Protein AF-A0A821G211-F1 (afdb_monomer_lite)

pLDDT: mean 72.77, std 15.85, range [37.94, 91.06]

Sequence (134 aa):
RDGLACGTWFKKPQLDKFCRLLLIRSITPAHFVKSVNDYIIDSLVPKYGEDVVLDMEKMWNESDKGSPMICFLSMGSDPTVQRLLALVYPNGIWGLSQNYRIHPDFSLWITTKVHPEFPIGLLQISINYTAKAP

Secondary structure (DSSP, 8-state):
-----TTGGGG-TTS-HHHHHHHHHHH-GGGHHHHHHHHHHHHS-GGGTSPPP--HHHHHHH--TTS-EEEEEPTT--THHHHHHTT--TT------TT----TT---EEEE---TTS-HHHHHHSEEEEEPP-

Radius of gyration: 23.15 Å; chains: 1; bounding box: 57×30×71 Å

InterPro domains:
  IPR026983 Dynein heavy chain [PTHR46961] (13-83)
  IPR027417 P-loop containing nucleoside triphosphate hydrolase [G3DSA:3.40.50.300] (81-130)

Foldseek 3Di:
DDPPPDPCVLVDPVQDLVNSLVVCVVPPPPCNVVSVLVVCCVVDNNVVSDDDDDDPVVVLVVDWQQAAAEEAEDPPDDCPVVVVVQADDPPDDPPDDPPPDDDRSDHGYYYDHDDPPPDVVNVVRYDYDYDDDD

Organism: NCBI:txid392032

Structure (mmCIF, N/CA/C/O backbone):
data_AF-A0A821G211-F1
#
_entry.id   AF-A0A821G211-F1
#
loop_
_atom_site.group_PDB
_atom_site.id
_atom_site.type_symbol
_atom_site.label_atom_id
_atom_site.label_alt_id
_atom_site.label_comp_id
_atom_site.label_asym_id
_atom_site.label_entity_id
_atom_site.label_seq_id
_atom_site.pdbx_PDB_ins_code
_atom_site.Cartn_x
_atom_site.Cartn_y
_atom_site.Cartn_z
_atom_site.occupancy
_atom_site.B_iso_or_equiv
_atom_site.auth_seq_id
_atom_site.auth_comp_id
_atom_site.auth_asym_id
_atom_site.auth_atom_id
_atom_site.pdbx_PDB_model_num
ATOM 1 N N . ARG A 1 1 ? -34.349 -0.920 38.158 1.00 37.94 1 ARG A N 1
ATOM 2 C CA . ARG A 1 1 ? -33.076 -0.177 38.363 1.00 37.94 1 ARG A CA 1
ATOM 3 C C . ARG A 1 1 ? -32.026 -1.122 37.824 1.00 37.94 1 ARG A C 1
ATOM 5 O O . ARG A 1 1 ? -31.484 -1.920 38.574 1.00 37.94 1 ARG A O 1
ATOM 12 N N . ASP A 1 2 ? -31.849 -1.110 36.511 1.00 44.72 2 ASP A N 1
ATOM 13 C CA . ASP A 1 2 ? -31.138 -2.189 35.838 1.00 44.72 2 ASP A CA 1
ATOM 14 C C . ASP A 1 2 ? -29.743 -1.651 35.579 1.00 44.72 2 ASP A C 1
ATOM 16 O O . ASP A 1 2 ? -29.555 -0.708 34.808 1.00 44.72 2 ASP A O 1
ATOM 20 N N . GLY A 1 3 ? -28.796 -2.155 36.368 1.00 45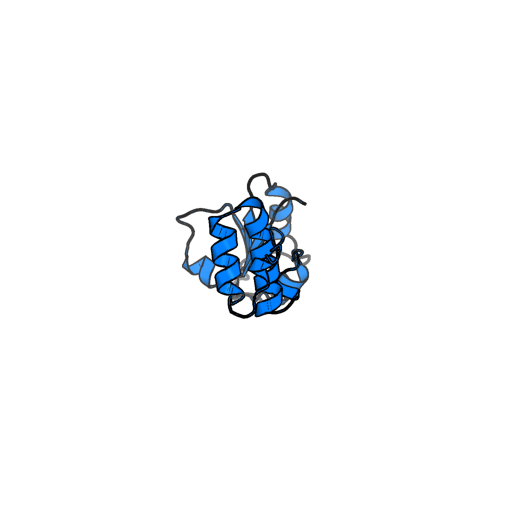.69 3 GLY A N 1
ATOM 21 C CA . GLY A 1 3 ? -27.402 -1.746 36.349 1.00 45.69 3 GLY A CA 1
ATOM 22 C C . GLY A 1 3 ? -26.789 -2.036 34.988 1.00 45.69 3 GLY A C 1
ATOM 23 O O . GLY A 1 3 ? -26.257 -3.115 34.746 1.00 45.69 3 GLY A O 1
ATOM 24 N N . LEU A 1 4 ? -26.861 -1.058 34.091 1.00 51.19 4 LEU A N 1
ATOM 25 C CA . LEU A 1 4 ? -26.116 -1.064 32.848 1.00 51.19 4 LEU A CA 1
ATOM 26 C C . LEU A 1 4 ? -24.650 -0.816 33.185 1.00 51.19 4 LEU A C 1
ATOM 28 O O . LEU A 1 4 ? -24.199 0.325 33.294 1.00 51.19 4 LEU A O 1
ATOM 32 N N . ALA A 1 5 ? -23.916 -1.911 33.373 1.00 52.19 5 ALA A N 1
ATOM 33 C CA . ALA A 1 5 ? -22.469 -1.889 33.472 1.00 52.19 5 ALA A CA 1
ATOM 34 C C . ALA A 1 5 ? -21.894 -1.048 32.321 1.00 52.19 5 ALA A C 1
ATOM 36 O O . ALA A 1 5 ? -22.248 -1.251 31.149 1.00 52.19 5 ALA A O 1
ATOM 37 N N . CYS A 1 6 ? -21.032 -0.091 32.676 1.00 49.41 6 CYS A N 1
ATOM 38 C CA . CYS A 1 6 ? -20.232 0.707 31.754 1.00 49.41 6 CYS A CA 1
ATOM 39 C C . CYS A 1 6 ? -19.619 -0.229 30.694 1.00 49.41 6 CYS A C 1
ATOM 41 O O . CYS A 1 6 ? -18.807 -1.086 31.024 1.00 49.41 6 CYS A O 1
ATOM 43 N N . GLY A 1 7 ? -20.091 -0.147 29.443 1.00 55.19 7 GLY A N 1
ATOM 44 C CA . GLY A 1 7 ? -19.615 -0.980 28.327 1.00 55.19 7 GLY A CA 1
ATOM 45 C C . GLY A 1 7 ? -20.658 -1.865 27.627 1.00 55.19 7 GLY A C 1
ATOM 46 O O . GLY A 1 7 ? -20.482 -2.182 26.453 1.00 55.19 7 GLY A O 1
ATOM 47 N N . THR A 1 8 ? -21.784 -2.216 28.259 1.00 57.03 8 THR A N 1
ATOM 48 C CA . THR A 1 8 ? -22.806 -3.087 27.617 1.00 57.03 8 THR A CA 1
ATOM 49 C C . THR A 1 8 ? -23.698 -2.360 26.603 1.00 57.03 8 THR A C 1
ATOM 51 O O . THR A 1 8 ? -24.202 -2.971 25.661 1.00 57.03 8 THR A O 1
ATOM 54 N N . TRP A 1 9 ? -23.825 -1.036 26.722 1.00 55.78 9 TRP A N 1
ATOM 55 C CA . TRP A 1 9 ? -24.544 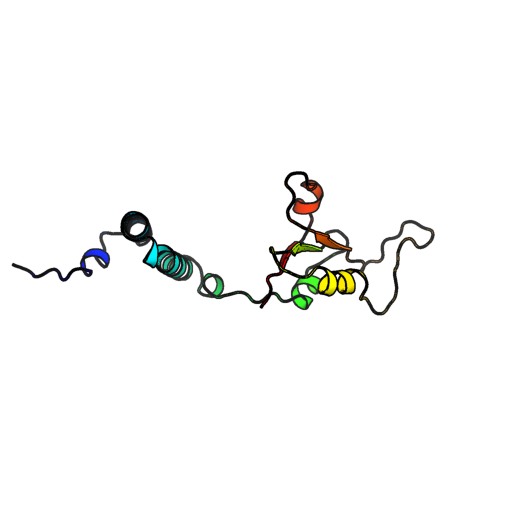-0.172 25.776 1.00 55.78 9 TRP A CA 1
ATOM 56 C C . TRP A 1 9 ? -24.020 -0.290 24.344 1.00 55.78 9 TRP A C 1
ATOM 58 O O . TRP A 1 9 ? -24.796 -0.237 23.392 1.00 55.78 9 TRP A O 1
ATOM 68 N N . PHE A 1 10 ? -22.711 -0.515 24.201 1.00 59.19 10 PHE A N 1
ATOM 69 C CA . PHE A 1 10 ? -22.056 -0.668 22.909 1.00 59.19 10 PHE A CA 1
ATOM 70 C C . PHE A 1 10 ? -22.420 -1.964 22.199 1.00 59.19 10 PHE A C 1
ATOM 72 O O . PHE A 1 10 ? -22.027 -2.104 21.053 1.00 59.19 10 PHE A O 1
ATOM 79 N N . LYS A 1 11 ? -23.132 -2.912 22.826 1.00 60.28 11 LYS A N 1
ATOM 80 C CA . LYS A 1 11 ? -23.576 -4.173 22.204 1.00 60.28 11 LYS A CA 1
ATOM 81 C C . LYS A 1 11 ? -25.054 -4.187 21.800 1.00 60.28 11 LYS A C 1
ATOM 83 O O . LYS A 1 11 ? -25.528 -5.205 21.308 1.00 60.28 11 LYS A O 1
ATOM 88 N N . LYS A 1 12 ? -25.772 -3.063 21.917 1.00 66.31 12 LYS A N 1
ATOM 89 C CA . LYS A 1 12 ? -27.196 -2.991 21.551 1.00 66.31 12 LYS A CA 1
ATOM 90 C C . LYS A 1 12 ? -27.434 -3.137 20.033 1.00 66.31 12 LYS A C 1
ATOM 92 O O . LYS A 1 12 ? -26.782 -2.431 19.263 1.00 66.31 12 LYS A O 1
ATOM 97 N N . PRO A 1 13 ? -28.386 -3.980 19.592 1.00 64.06 13 PRO A N 1
ATOM 98 C CA . PRO A 1 13 ? -28.643 -4.247 18.170 1.00 64.06 13 PRO A CA 1
ATOM 99 C C . PRO A 1 13 ? -29.084 -3.004 17.382 1.00 64.06 13 PRO A C 1
ATOM 101 O O . PRO A 1 13 ? -28.843 -2.929 16.187 1.00 64.06 13 PRO A O 1
ATOM 104 N N . GLN A 1 14 ? -29.653 -1.997 18.050 1.00 69.81 14 GLN A N 1
ATOM 105 C CA . GLN A 1 14 ? -30.021 -0.717 17.431 1.00 69.81 14 GLN A CA 1
ATOM 106 C C . GLN A 1 14 ? -28.841 0.174 17.001 1.00 69.81 14 GLN A C 1
ATOM 108 O O . GLN A 1 14 ? -29.063 1.184 16.340 1.00 69.81 14 GLN A O 1
ATOM 113 N N . LEU A 1 15 ? -27.603 -0.153 17.385 1.00 73.06 15 LEU A N 1
ATOM 114 C CA . LEU A 1 15 ? -26.426 0.608 16.981 1.00 73.06 15 LEU A CA 1
ATOM 115 C C . LEU A 1 15 ? -25.601 -0.228 16.007 1.00 73.06 15 LEU A C 1
ATOM 117 O O . LEU A 1 15 ? -24.937 -1.181 16.423 1.00 73.06 15 LEU A O 1
ATOM 121 N N . ASP A 1 16 ? -25.650 0.141 14.730 1.00 80.00 16 ASP A N 1
ATOM 122 C CA . ASP A 1 16 ? -24.906 -0.538 13.674 1.00 80.00 16 ASP A CA 1
ATOM 123 C C . ASP A 1 16 ? -23.381 -0.449 13.899 1.00 80.00 16 ASP A C 1
ATOM 125 O O . ASP A 1 16 ? -22.883 0.464 14.575 1.00 80.00 16 ASP A O 1
ATOM 129 N N . LYS A 1 17 ? -22.623 -1.415 13.364 1.00 81.75 17 LYS A N 1
ATOM 130 C CA . LYS A 1 17 ? -21.168 -1.546 13.564 1.00 81.75 17 LYS A CA 1
ATOM 131 C C . LYS A 1 17 ? -20.423 -0.269 13.165 1.00 81.75 17 LYS A C 1
ATOM 133 O O . LYS A 1 17 ? -19.528 0.170 13.888 1.00 81.75 17 LYS A O 1
ATOM 138 N N . PHE A 1 18 ? -20.853 0.379 12.082 1.00 85.81 18 PHE A N 1
ATOM 139 C CA . PHE A 1 18 ? -20.292 1.653 11.640 1.00 85.81 18 PHE A CA 1
ATOM 140 C C . PHE A 1 18 ? -20.554 2.789 12.643 1.00 85.81 18 PHE A C 1
ATOM 142 O O . PHE A 1 18 ? -19.642 3.530 13.014 1.00 85.81 18 PHE A O 1
ATOM 149 N N . CYS A 1 19 ? -21.775 2.896 13.174 1.00 86.56 19 CYS A N 1
ATOM 150 C CA . CYS A 1 19 ? -22.109 3.898 14.189 1.00 86.56 19 CYS A CA 1
ATOM 151 C C . CYS A 1 19 ? -21.306 3.697 15.485 1.00 86.56 19 CYS A C 1
ATOM 153 O O . CYS A 1 19 ? -20.877 4.672 16.106 1.00 86.56 19 CYS A O 1
ATOM 155 N N . ARG A 1 20 ? -21.047 2.443 15.881 1.00 84.31 20 ARG A N 1
ATOM 156 C CA . ARG A 1 20 ? -20.165 2.123 17.020 1.00 84.31 20 ARG A CA 1
ATOM 157 C C . ARG A 1 20 ? -18.742 2.610 16.785 1.00 84.31 20 ARG A C 1
ATOM 159 O O . ARG A 1 20 ? -18.162 3.214 17.685 1.00 84.31 20 ARG A O 1
ATOM 166 N N . LEU A 1 21 ? -18.207 2.396 15.585 1.00 88.00 21 LEU A N 1
ATOM 167 C CA . LEU A 1 21 ? -16.875 2.864 15.216 1.00 88.00 21 LEU A CA 1
ATOM 168 C C . LEU A 1 21 ? -16.765 4.393 15.316 1.00 88.00 21 LEU A C 1
ATOM 170 O O . LEU A 1 21 ? -15.802 4.910 15.886 1.00 88.00 21 LEU A O 1
ATOM 174 N N . LEU A 1 22 ? -17.777 5.116 14.823 1.00 87.50 22 LEU A N 1
ATOM 175 C CA . LEU A 1 22 ? -17.836 6.578 14.914 1.00 87.50 22 LEU A CA 1
ATOM 176 C C . LEU A 1 22 ? -17.870 7.073 16.365 1.00 87.50 22 LEU A C 1
ATOM 178 O O . LEU A 1 22 ? -17.183 8.042 16.692 1.00 87.50 22 LEU A O 1
ATOM 182 N N . LEU A 1 23 ? -18.613 6.391 17.242 1.00 86.75 23 LEU A N 1
ATOM 183 C CA . LEU A 1 23 ? -18.639 6.720 18.668 1.00 86.75 23 LEU A CA 1
ATOM 184 C C . LEU A 1 23 ? -17.281 6.475 19.330 1.00 86.75 23 LEU A C 1
ATOM 186 O O . LEU A 1 23 ? -16.783 7.360 20.025 1.00 86.75 23 LEU A O 1
ATOM 190 N N . ILE A 1 24 ? -16.638 5.332 19.077 1.00 85.25 24 ILE A N 1
ATOM 191 C CA . ILE A 1 24 ? -15.310 5.028 19.635 1.00 85.25 24 ILE A CA 1
ATOM 192 C C . ILE A 1 24 ? -14.279 6.066 19.177 1.00 85.25 24 ILE A C 1
ATOM 194 O O . ILE A 1 24 ? -13.517 6.570 20.004 1.00 85.25 24 ILE A O 1
ATOM 198 N N . ARG A 1 25 ? -14.319 6.471 17.899 1.00 84.38 25 ARG A N 1
ATOM 199 C CA . ARG A 1 25 ? -13.471 7.544 17.354 1.00 84.38 25 ARG A CA 1
ATOM 200 C C . ARG A 1 25 ? -13.630 8.867 18.113 1.00 84.38 25 ARG A C 1
ATOM 202 O O . ARG A 1 25 ? -12.657 9.599 18.253 1.00 84.38 25 ARG A O 1
ATOM 209 N N . SER A 1 26 ? -14.840 9.174 18.584 1.00 86.62 26 SER A N 1
ATOM 210 C CA . SER A 1 26 ? -15.143 10.416 19.310 1.00 86.62 26 SER A CA 1
ATOM 211 C C . SER A 1 26 ? -14.807 10.384 20.807 1.00 86.62 26 SER A C 1
ATOM 213 O O . SER A 1 26 ? -14.594 11.441 21.391 1.00 86.62 26 SER A O 1
ATOM 215 N N . ILE A 1 27 ? -14.745 9.198 21.428 1.00 84.06 27 ILE A N 1
ATOM 216 C CA . ILE A 1 27 ? -14.615 9.048 22.891 1.00 84.06 27 ILE A CA 1
ATOM 217 C C . ILE A 1 27 ? -13.204 8.616 23.296 1.00 84.06 27 ILE A C 1
ATOM 219 O O . ILE A 1 27 ? -12.693 9.056 24.326 1.00 84.06 27 ILE A O 1
ATOM 223 N N . THR A 1 28 ? -12.557 7.726 22.537 1.00 81.38 28 THR A N 1
ATOM 224 C CA . THR A 1 28 ? -11.247 7.192 22.933 1.00 81.38 28 THR A CA 1
ATOM 225 C C . THR A 1 28 ? -10.379 6.850 21.722 1.00 81.38 28 THR A C 1
ATOM 227 O O . THR A 1 28 ? -10.501 5.757 21.161 1.00 81.38 28 THR A O 1
ATOM 230 N N . PRO A 1 29 ? -9.422 7.722 21.351 1.00 78.81 29 PRO A N 1
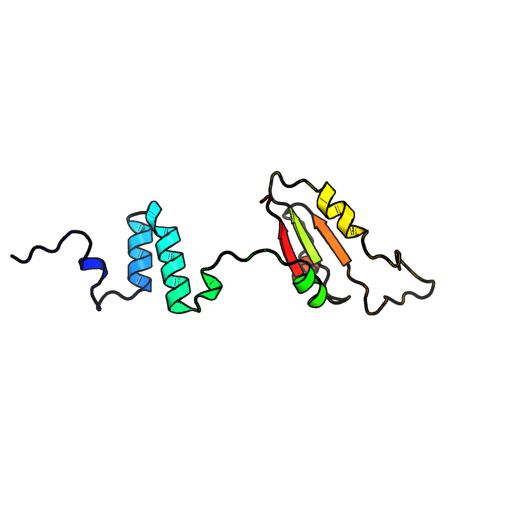ATOM 231 C CA . PRO A 1 29 ? -8.505 7.446 20.246 1.00 78.81 29 PRO A CA 1
ATOM 232 C C . PRO A 1 29 ? -7.620 6.215 20.503 1.00 78.81 29 PRO A C 1
ATOM 234 O O . PRO A 1 29 ? -7.247 5.528 19.558 1.00 78.81 29 PRO A O 1
ATOM 237 N N . ALA A 1 30 ? -7.354 5.868 21.769 1.00 79.44 30 ALA A N 1
ATOM 238 C CA . ALA A 1 30 ? -6.525 4.715 22.134 1.00 79.44 30 ALA A CA 1
ATOM 239 C C . ALA A 1 30 ? -7.105 3.357 21.686 1.00 79.44 30 ALA A C 1
ATOM 241 O O . ALA A 1 30 ? -6.357 2.413 21.452 1.00 79.44 30 ALA A O 1
ATOM 242 N N . HIS A 1 31 ? -8.428 3.250 21.529 1.00 79.69 31 HIS A N 1
ATOM 243 C CA . HIS A 1 31 ? -9.092 2.021 21.073 1.00 79.69 31 HIS A CA 1
ATOM 244 C C . HIS A 1 31 ? -9.566 2.098 19.622 1.00 79.69 31 HIS A C 1
ATOM 246 O O . HIS A 1 31 ? -10.122 1.129 19.100 1.00 79.69 31 HIS A O 1
ATOM 252 N N . PHE A 1 32 ? -9.342 3.236 18.962 1.00 87.00 32 PHE A N 1
ATOM 253 C CA . PHE A 1 32 ? -9.818 3.472 17.609 1.00 87.00 32 PHE A CA 1
ATOM 254 C C . PHE A 1 32 ? -9.174 2.510 16.612 1.00 87.00 32 PHE A C 1
ATOM 256 O O . PHE A 1 32 ? -9.899 1.828 15.902 1.00 87.00 32 PHE A O 1
ATOM 263 N N . VAL A 1 33 ? -7.842 2.380 16.618 1.00 87.06 33 VAL A N 1
ATOM 264 C CA . VAL A 1 33 ? -7.113 1.515 15.669 1.00 87.06 33 VAL A CA 1
ATOM 265 C C . VAL A 1 33 ? -7.603 0.069 15.739 1.00 87.06 33 VAL A C 1
ATOM 267 O O . VAL A 1 33 ? -7.925 -0.522 14.713 1.00 87.06 33 VAL A O 1
ATOM 270 N N . LYS A 1 34 ? -7.745 -0.472 16.955 1.00 86.88 34 LYS A N 1
ATOM 271 C CA . LYS A 1 34 ? -8.286 -1.818 17.165 1.00 86.88 34 LYS A CA 1
ATOM 272 C C . LYS A 1 34 ? -9.720 -1.939 16.646 1.00 86.88 34 LYS A C 1
ATOM 274 O O . LYS A 1 34 ? -10.021 -2.859 15.906 1.00 86.88 34 LYS A O 1
ATOM 279 N N . SER A 1 35 ? -10.581 -0.979 16.981 1.00 86.44 35 SER A N 1
ATOM 280 C CA . SER A 1 35 ? -11.990 -1.004 16.564 1.00 86.44 35 SER A CA 1
ATOM 281 C C . SER A 1 35 ? -12.158 -0.864 15.048 1.00 86.44 35 SER A C 1
ATOM 283 O O . SER A 1 35 ? -13.092 -1.425 14.483 1.00 86.44 35 SER A O 1
ATOM 285 N N . VAL A 1 36 ? -11.263 -0.122 14.384 1.00 90.19 36 VAL A N 1
ATOM 286 C CA . VAL A 1 36 ? -11.190 -0.045 12.918 1.00 90.19 36 VAL A CA 1
ATOM 287 C C . VAL A 1 36 ? -10.774 -1.395 12.339 1.00 90.19 36 VAL A C 1
ATOM 289 O O . VAL A 1 36 ? -11.422 -1.856 11.407 1.00 90.19 36 VAL A O 1
ATOM 292 N N . ASN A 1 37 ? -9.730 -2.030 12.881 1.00 89.31 37 ASN 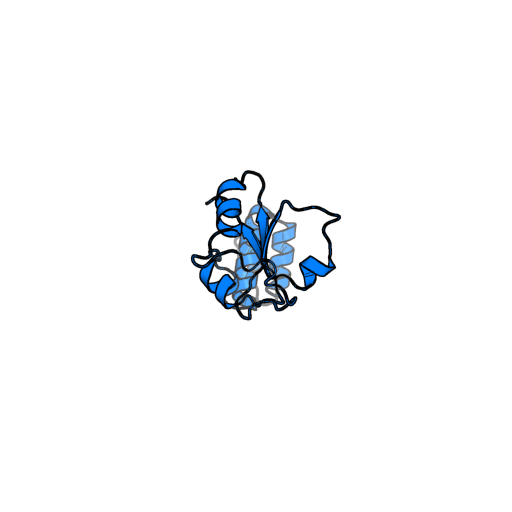A N 1
ATOM 293 C CA . ASN A 1 37 ? -9.269 -3.341 12.417 1.00 89.31 37 ASN A CA 1
ATOM 294 C C . ASN A 1 37 ? -10.375 -4.403 12.579 1.00 89.31 37 ASN A C 1
ATOM 296 O O . ASN A 1 37 ? -10.732 -5.054 11.599 1.00 89.31 37 ASN A O 1
ATOM 300 N N . ASP A 1 38 ? -11.024 -4.456 13.747 1.00 88.62 38 ASP A N 1
ATOM 301 C CA . ASP A 1 38 ? -12.174 -5.332 14.008 1.00 88.62 38 ASP A CA 1
ATOM 302 C C . ASP A 1 38 ? -13.308 -5.081 12.991 1.00 88.62 38 ASP A C 1
ATOM 304 O O . ASP A 1 38 ? -13.886 -6.018 12.443 1.00 88.62 38 ASP A O 1
ATOM 308 N N . TYR A 1 39 ? -13.604 -3.812 12.677 1.00 90.06 39 TYR A N 1
ATOM 309 C CA . TYR A 1 39 ? -14.612 -3.450 11.675 1.00 90.06 39 TYR A CA 1
ATOM 310 C C . TYR A 1 39 ? -14.231 -3.890 10.253 1.00 90.06 39 TYR A C 1
ATOM 312 O O . TYR A 1 39 ? -15.101 -4.334 9.502 1.00 90.06 39 TYR A O 1
ATOM 320 N N . ILE A 1 40 ? -12.955 -3.767 9.874 1.00 91.06 40 ILE A N 1
ATOM 321 C CA . ILE A 1 40 ? -12.436 -4.192 8.566 1.00 91.06 40 ILE A CA 1
ATOM 322 C C . ILE A 1 40 ? -12.533 -5.711 8.425 1.00 91.06 40 ILE A C 1
ATOM 324 O O . ILE A 1 40 ? -13.042 -6.182 7.408 1.00 91.06 40 ILE A O 1
ATOM 328 N N . ILE A 1 41 ? -12.102 -6.464 9.440 1.00 89.69 41 ILE A N 1
ATOM 329 C CA . ILE A 1 41 ? -12.197 -7.931 9.467 1.00 89.69 41 ILE A CA 1
ATOM 330 C C . ILE A 1 41 ? -13.654 -8.375 9.309 1.00 89.69 41 ILE A C 1
ATOM 332 O O . ILE A 1 41 ? -13.945 -9.249 8.495 1.00 89.69 41 ILE A O 1
ATOM 336 N N . ASP A 1 42 ? -14.560 -7.739 10.053 1.00 88.06 42 ASP A N 1
ATOM 337 C CA . ASP A 1 42 ? -15.985 -8.070 10.064 1.00 88.06 42 ASP A CA 1
ATOM 338 C C . ASP A 1 42 ? -16.725 -7.690 8.774 1.00 88.06 42 ASP A C 1
ATOM 340 O O . ASP A 1 42 ? -17.706 -8.347 8.420 1.00 88.06 42 ASP A O 1
ATOM 344 N N . SER A 1 43 ? -16.336 -6.587 8.127 1.00 89.81 43 SER A N 1
ATOM 345 C CA . SER A 1 43 ? -17.032 -6.050 6.944 1.00 89.81 43 SER A CA 1
ATOM 346 C C . SER A 1 43 ? -16.459 -6.577 5.631 1.00 89.81 43 SER A C 1
ATOM 348 O O . SER A 1 43 ? -17.165 -6.614 4.624 1.00 89.81 43 SER A O 1
ATOM 350 N N . LEU A 1 44 ? -15.175 -6.939 5.626 1.00 88.75 44 LEU A N 1
ATOM 351 C CA . LEU A 1 44 ? -14.485 -7.528 4.486 1.00 88.75 44 LEU A CA 1
ATOM 352 C C . LEU A 1 44 ? -14.174 -9.000 4.784 1.00 88.75 44 LEU A C 1
ATOM 354 O O . LEU A 1 44 ? -15.071 -9.825 4.917 1.00 88.75 44 LEU A O 1
ATOM 358 N N . VAL A 1 45 ? -12.889 -9.340 4.822 1.00 85.31 45 VAL A N 1
ATOM 359 C CA . VAL A 1 45 ? -12.368 -10.691 5.014 1.00 85.31 45 VAL A CA 1
ATOM 360 C C . VAL A 1 45 ? -11.205 -10.584 6.001 1.00 85.31 45 VAL A C 1
ATOM 362 O O . VAL A 1 45 ? -10.440 -9.620 5.894 1.00 85.31 45 VAL A O 1
ATOM 365 N N . PRO A 1 46 ? -11.004 -11.572 6.895 1.00 86.31 46 PRO A N 1
ATOM 366 C CA . PRO A 1 46 ? -9.924 -11.555 7.886 1.00 86.31 46 PRO A CA 1
ATOM 367 C C . PRO A 1 46 ? -8.533 -11.229 7.327 1.00 86.31 46 PRO A C 1
ATOM 369 O O . PRO A 1 46 ? -7.773 -10.521 7.976 1.00 86.31 46 PRO A O 1
ATOM 372 N N . LYS A 1 47 ? -8.252 -11.614 6.073 1.00 86.31 47 LYS A N 1
ATOM 373 C CA . LYS A 1 47 ? -7.002 -11.304 5.353 1.00 86.31 47 LYS A CA 1
ATOM 374 C C . LYS A 1 47 ? -6.629 -9.813 5.301 1.00 86.31 47 LYS A C 1
ATOM 376 O O . LYS A 1 47 ? -5.483 -9.492 5.029 1.00 86.31 47 LYS A O 1
ATOM 381 N N . TYR A 1 48 ? -7.592 -8.902 5.477 1.00 83.62 48 TYR A N 1
ATOM 382 C CA . TYR A 1 48 ? -7.353 -7.452 5.470 1.00 83.62 48 TYR A CA 1
ATOM 383 C C . TYR A 1 48 ? -7.031 -6.879 6.858 1.00 83.62 48 TYR A C 1
ATOM 385 O O . TYR A 1 48 ? -6.692 -5.701 6.955 1.00 83.62 48 TYR A O 1
ATOM 393 N N . GLY A 1 49 ? -7.171 -7.675 7.922 1.00 81.44 49 GLY A N 1
ATOM 394 C CA . GLY A 1 49 ? -6.799 -7.292 9.286 1.00 81.44 49 GLY A CA 1
ATOM 395 C C . GLY A 1 49 ? -5.420 -7.790 9.721 1.00 81.44 49 GLY A C 1
ATOM 396 O O . GLY A 1 49 ? -4.941 -7.368 10.771 1.00 81.44 49 GLY A O 1
ATOM 397 N N . GLU A 1 50 ? -4.801 -8.666 8.927 1.00 81.38 50 GLU A N 1
ATOM 398 C CA . GLU A 1 50 ? -3.482 -9.249 9.176 1.00 81.38 50 GLU A CA 1
ATOM 399 C C . GLU A 1 50 ? -2.358 -8.354 8.636 1.00 81.38 50 GLU A C 1
ATOM 401 O O . GLU A 1 50 ? -2.501 -7.695 7.603 1.00 81.38 50 GLU A O 1
ATOM 406 N N . ASP A 1 51 ? -1.216 -8.354 9.327 1.00 72.62 51 ASP A N 1
ATOM 407 C CA . ASP A 1 51 ? -0.009 -7.689 8.845 1.00 72.62 51 ASP A CA 1
ATOM 408 C C . ASP A 1 51 ? 0.541 -8.437 7.620 1.00 72.62 51 ASP A C 1
ATOM 410 O O . ASP A 1 51 ? 0.877 -9.621 7.685 1.00 72.62 51 ASP A O 1
ATOM 414 N N . VAL A 1 52 ? 0.645 -7.742 6.485 1.00 78.31 52 VAL A N 1
ATOM 415 C CA . VAL A 1 52 ? 1.158 -8.318 5.236 1.00 78.31 52 VAL A CA 1
ATOM 416 C C . VAL A 1 52 ? 2.675 -8.160 5.183 1.00 78.31 52 VAL A C 1
ATOM 418 O O . VAL A 1 52 ? 3.192 -7.043 5.121 1.00 78.31 52 VAL A O 1
ATOM 421 N N . VAL A 1 53 ? 3.390 -9.287 5.169 1.00 79.12 53 VAL A N 1
ATOM 422 C CA . VAL A 1 53 ? 4.834 -9.315 4.903 1.00 79.12 53 VAL A CA 1
ATOM 423 C C . VAL A 1 53 ? 5.082 -9.033 3.421 1.00 79.12 53 VAL A C 1
ATOM 425 O O . VAL A 1 53 ? 4.389 -9.558 2.550 1.00 79.12 53 VAL A O 1
ATOM 428 N N . LEU A 1 54 ? 6.076 -8.192 3.136 1.00 79.06 54 LEU A N 1
ATOM 429 C CA . LEU A 1 54 ? 6.488 -7.866 1.775 1.00 79.06 54 LEU A CA 1
ATOM 430 C C . LEU A 1 54 ? 7.193 -9.070 1.127 1.00 79.06 54 LEU A C 1
ATOM 432 O O . LEU A 1 54 ? 8.284 -9.446 1.552 1.00 79.06 54 LEU A O 1
ATOM 436 N N . ASP A 1 55 ? 6.586 -9.633 0.082 1.00 83.06 55 ASP A N 1
ATOM 437 C CA . ASP A 1 55 ? 7.150 -10.723 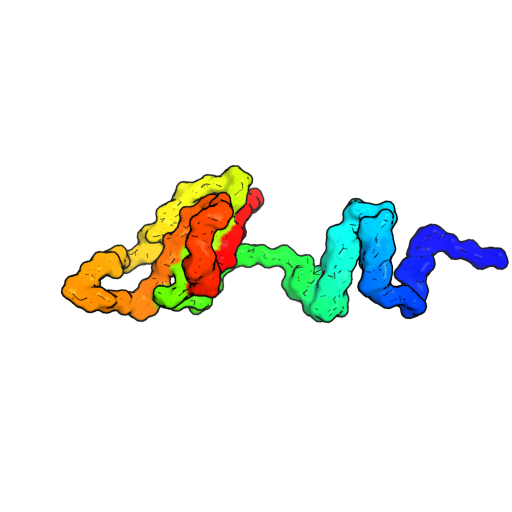-0.719 1.00 83.06 55 ASP A CA 1
ATOM 438 C C . ASP A 1 55 ? 7.627 -10.200 -2.081 1.00 83.06 55 ASP A C 1
ATOM 440 O O . ASP A 1 55 ? 6.837 -9.926 -2.987 1.00 83.06 55 ASP A O 1
ATOM 444 N N . MET A 1 56 ? 8.946 -10.061 -2.214 1.00 76.81 56 MET A N 1
ATOM 445 C CA . MET A 1 56 ? 9.591 -9.529 -3.414 1.00 76.81 56 MET A CA 1
ATOM 446 C C . MET A 1 56 ? 9.479 -10.468 -4.619 1.00 76.81 56 MET A C 1
ATOM 448 O O . MET A 1 56 ? 9.412 -9.991 -5.750 1.00 76.81 56 MET A O 1
ATOM 452 N N . GLU A 1 57 ? 9.458 -11.782 -4.395 1.00 79.81 57 GLU A N 1
ATOM 453 C CA . GLU A 1 57 ? 9.406 -12.781 -5.467 1.00 79.81 57 GLU A CA 1
ATOM 454 C C . GLU A 1 57 ? 8.011 -12.828 -6.084 1.00 79.81 57 GLU A C 1
ATOM 456 O O . GLU A 1 57 ? 7.851 -12.840 -7.308 1.00 79.81 57 GLU A O 1
ATOM 461 N N . LYS A 1 58 ? 6.978 -12.756 -5.243 1.00 83.00 58 LYS A N 1
ATOM 462 C CA . LYS A 1 58 ? 5.607 -12.623 -5.727 1.00 83.00 58 LYS A CA 1
ATOM 463 C C . LYS A 1 58 ? 5.421 -11.350 -6.552 1.00 83.00 58 LYS A C 1
ATOM 465 O O . LYS A 1 58 ? 4.861 -11.410 -7.642 1.00 83.00 58 LYS A O 1
ATOM 470 N N . MET A 1 59 ? 5.926 -10.220 -6.060 1.00 81.69 59 MET A N 1
ATOM 471 C CA . MET A 1 59 ? 5.848 -8.954 -6.790 1.00 81.69 59 MET A CA 1
ATOM 472 C C . MET A 1 59 ? 6.625 -8.986 -8.109 1.00 81.69 59 MET A C 1
ATOM 474 O O . MET A 1 59 ? 6.168 -8.414 -9.095 1.00 81.69 59 MET A O 1
ATOM 478 N N . TRP A 1 60 ? 7.769 -9.676 -8.145 1.00 77.12 60 TRP A N 1
ATOM 479 C CA . TRP A 1 60 ? 8.524 -9.895 -9.376 1.00 77.12 60 TRP A CA 1
ATOM 480 C C . TRP A 1 60 ? 7.674 -10.620 -10.423 1.00 77.12 60 TRP A C 1
ATOM 482 O O . TRP A 1 60 ? 7.587 -10.166 -11.562 1.00 77.12 60 TRP A O 1
ATOM 492 N N . ASN A 1 61 ? 7.010 -11.707 -10.026 1.00 82.19 61 ASN A N 1
ATOM 493 C CA . ASN A 1 61 ? 6.165 -12.501 -10.920 1.00 82.19 61 ASN A CA 1
ATOM 494 C C . ASN A 1 61 ? 4.920 -11.742 -11.410 1.00 82.19 61 ASN A C 1
ATOM 496 O O . ASN A 1 61 ? 4.374 -12.073 -12.460 1.00 82.19 61 ASN A O 1
ATOM 500 N N . GLU A 1 62 ? 4.467 -10.737 -10.658 1.00 82.88 62 GLU A N 1
ATOM 501 C CA . GLU A 1 62 ? 3.391 -9.826 -11.067 1.00 82.88 62 GLU A CA 1
ATOM 502 C C . GLU A 1 62 ? 3.886 -8.690 -11.984 1.00 82.88 62 GLU A C 1
ATOM 504 O O . GLU A 1 62 ? 3.070 -8.038 -12.638 1.00 82.88 62 GLU A O 1
ATOM 509 N N . SER A 1 63 ? 5.199 -8.439 -12.046 1.00 79.44 63 SER A N 1
ATOM 510 C CA . SER A 1 63 ? 5.780 -7.376 -12.870 1.00 79.44 63 SER A CA 1
ATOM 511 C C . SER A 1 63 ? 5.898 -7.781 -14.343 1.00 79.44 63 SER A C 1
ATOM 513 O O . SER A 1 63 ? 6.228 -8.916 -14.674 1.00 79.44 63 SER A O 1
ATOM 515 N N . ASP A 1 64 ? 5.662 -6.818 -15.234 1.00 79.62 64 ASP A N 1
ATOM 516 C CA . ASP A 1 64 ? 5.905 -6.928 -16.676 1.00 79.62 64 ASP A CA 1
ATOM 517 C C . ASP A 1 64 ? 6.751 -5.725 -17.126 1.00 79.62 64 ASP A C 1
ATOM 519 O O . ASP A 1 64 ? 6.848 -4.710 -16.428 1.00 79.62 64 ASP A O 1
ATOM 523 N N . LYS A 1 65 ? 7.314 -5.778 -18.332 1.00 75.75 65 LYS A N 1
ATOM 524 C CA . LYS A 1 65 ? 8.126 -4.702 -18.930 1.00 75.75 65 LYS A CA 1
ATOM 525 C C . LYS A 1 65 ? 7.432 -3.340 -19.019 1.00 75.75 65 LYS A C 1
ATOM 527 O O . LYS A 1 65 ? 8.106 -2.321 -19.165 1.00 75.75 65 LYS A O 1
ATOM 532 N N . GLY A 1 66 ? 6.097 -3.316 -18.977 1.00 80.44 66 GLY A N 1
ATOM 533 C CA . GLY A 1 66 ? 5.283 -2.096 -18.966 1.00 80.44 66 GLY A CA 1
ATOM 534 C C . GLY A 1 66 ? 5.015 -1.523 -17.571 1.00 80.44 66 GLY A C 1
ATOM 535 O O . GLY A 1 66 ? 4.586 -0.373 -17.467 1.00 80.44 66 GLY A O 1
ATOM 536 N N . SER A 1 67 ? 5.285 -2.294 -16.516 1.00 86.06 67 SER A N 1
ATOM 537 C CA . SER A 1 67 ? 4.945 -1.960 -15.134 1.00 86.06 67 SER A CA 1
ATOM 538 C C . SER A 1 67 ? 6.191 -1.990 -14.250 1.00 86.06 67 SER A C 1
ATOM 540 O O . SER A 1 67 ? 6.496 -3.015 -13.639 1.00 86.06 67 SER A O 1
ATOM 542 N N . PRO A 1 68 ? 6.937 -0.871 -14.167 1.00 84.62 68 PRO A N 1
ATOM 543 C CA . PRO A 1 68 ? 8.126 -0.798 -13.331 1.00 84.62 68 PRO A CA 1
ATOM 544 C C . PRO A 1 68 ? 7.770 -0.951 -11.852 1.00 84.62 68 PRO A C 1
ATOM 546 O O . PRO A 1 68 ? 6.703 -0.532 -11.403 1.00 84.62 68 PRO A O 1
ATOM 549 N N . MET A 1 69 ? 8.699 -1.488 -11.072 1.00 85.44 69 MET A N 1
ATOM 550 C CA . MET A 1 69 ? 8.568 -1.585 -9.625 1.00 85.44 69 MET A CA 1
ATOM 551 C C . MET A 1 69 ? 9.223 -0.383 -8.951 1.00 85.44 69 MET A C 1
ATOM 553 O O . MET A 1 69 ? 10.389 -0.073 -9.208 1.00 85.44 69 MET A O 1
ATOM 557 N N . ILE A 1 70 ? 8.476 0.298 -8.079 1.00 85.56 70 ILE A N 1
ATOM 558 C CA . ILE A 1 70 ? 8.954 1.473 -7.344 1.00 85.56 70 ILE A CA 1
ATOM 559 C C . ILE A 1 70 ? 8.915 1.202 -5.845 1.00 85.56 70 ILE A C 1
ATOM 561 O O . ILE A 1 70 ? 7.852 1.005 -5.255 1.00 85.56 70 ILE A O 1
ATOM 565 N N . CYS A 1 71 ? 10.088 1.262 -5.225 1.00 85.06 71 CYS A N 1
ATOM 566 C CA . CYS A 1 71 ? 10.245 1.209 -3.784 1.00 85.06 71 CYS A CA 1
ATOM 567 C C . CYS A 1 71 ? 10.310 2.611 -3.187 1.00 85.06 71 CYS A C 1
ATOM 569 O O . CYS A 1 71 ? 11.241 3.374 -3.476 1.00 85.06 71 CYS A O 1
ATOM 571 N N . PHE A 1 72 ? 9.382 2.904 -2.280 1.00 84.88 72 PHE A N 1
ATOM 572 C CA . PHE A 1 72 ? 9.469 4.052 -1.391 1.00 84.88 72 PHE A CA 1
ATOM 573 C C . PHE A 1 72 ? 10.189 3.677 -0.102 1.00 84.88 72 PHE A C 1
ATOM 575 O O . PHE A 1 72 ? 9.747 2.821 0.668 1.00 84.88 72 PHE A O 1
ATOM 582 N N . LEU A 1 73 ? 11.314 4.345 0.132 1.00 80.25 73 LEU A N 1
ATOM 583 C CA . LEU A 1 73 ? 12.088 4.181 1.355 1.00 80.25 73 LEU A CA 1
ATOM 584 C C . LEU A 1 73 ? 11.389 4.879 2.521 1.00 80.25 73 LEU A C 1
ATOM 586 O O . LEU A 1 73 ? 11.102 6.080 2.455 1.00 80.25 73 LEU A O 1
ATOM 590 N N . SER A 1 74 ? 11.163 4.140 3.607 1.00 76.88 74 SER A N 1
ATOM 591 C CA . SER A 1 74 ? 10.765 4.753 4.873 1.00 76.88 74 SER A CA 1
ATOM 592 C C . SER A 1 74 ? 11.934 5.537 5.493 1.00 76.88 74 SER A C 1
ATOM 594 O O . SER A 1 74 ? 13.105 5.275 5.205 1.00 76.88 74 SER A O 1
ATOM 596 N N . MET A 1 75 ? 11.634 6.538 6.327 1.00 69.81 75 MET A N 1
ATOM 597 C CA . MET A 1 75 ? 12.663 7.334 7.009 1.00 69.81 75 MET A CA 1
ATOM 598 C C . MET A 1 75 ? 13.523 6.423 7.898 1.00 69.81 75 MET A C 1
ATOM 600 O O . MET A 1 75 ? 13.000 5.772 8.794 1.00 69.81 75 MET A O 1
ATOM 604 N N . GLY A 1 76 ? 14.835 6.382 7.649 1.00 64.75 76 GLY A N 1
ATOM 605 C CA . GLY A 1 76 ? 15.779 5.520 8.374 1.00 64.75 76 GLY A CA 1
ATOM 606 C C . GLY A 1 76 ? 16.078 4.172 7.708 1.00 64.75 76 GLY A C 1
ATOM 607 O O . GLY A 1 76 ? 16.952 3.457 8.187 1.00 64.75 76 GLY A O 1
ATOM 608 N N . SER A 1 77 ? 15.427 3.831 6.590 1.00 65.69 77 SER A N 1
ATOM 609 C CA . SER A 1 77 ? 15.818 2.675 5.773 1.00 65.69 77 SER A CA 1
ATOM 610 C C . SER A 1 77 ? 17.074 2.986 4.947 1.00 65.69 77 SER A C 1
ATOM 612 O O . SER A 1 77 ? 17.131 4.004 4.253 1.00 65.69 77 SER A O 1
ATOM 614 N N . ASP A 1 78 ? 18.077 2.108 5.012 1.00 63.44 78 ASP A N 1
ATOM 615 C CA . ASP A 1 78 ? 19.310 2.228 4.229 1.00 63.44 78 ASP A CA 1
ATOM 616 C C . ASP A 1 78 ? 19.035 1.921 2.737 1.00 63.44 78 ASP A C 1
ATOM 618 O O . ASP A 1 78 ? 18.619 0.805 2.409 1.00 63.44 78 ASP A O 1
ATOM 622 N N . PRO A 1 79 ? 19.270 2.870 1.806 1.00 54.84 79 PRO A N 1
ATOM 623 C CA . PRO A 1 79 ? 19.107 2.642 0.369 1.00 54.84 79 PRO A CA 1
ATOM 624 C C . PRO A 1 79 ? 20.083 1.598 -0.195 1.00 54.84 79 PRO A C 1
ATOM 626 O O . PRO A 1 79 ? 19.868 1.106 -1.303 1.00 54.84 79 PRO A O 1
ATOM 629 N N . THR A 1 80 ? 21.160 1.263 0.521 1.00 57.41 80 THR A N 1
ATOM 630 C CA . THR A 1 80 ? 22.254 0.419 0.018 1.00 57.41 80 THR A CA 1
ATOM 631 C C . THR A 1 80 ? 21.803 -1.016 -0.257 1.00 57.41 80 THR A C 1
ATOM 633 O O . THR A 1 80 ? 22.168 -1.580 -1.289 1.00 57.41 80 THR A O 1
ATOM 636 N N . VAL A 1 81 ? 20.932 -1.579 0.589 1.00 56.00 81 VAL A N 1
ATOM 637 C CA . VAL A 1 81 ? 20.399 -2.947 0.420 1.00 56.00 81 VAL A CA 1
ATOM 638 C C . VAL A 1 81 ? 19.538 -3.066 -0.845 1.00 56.00 81 VAL A C 1
ATOM 640 O O . VAL A 1 81 ? 19.551 -4.096 -1.513 1.00 56.00 81 VAL A O 1
ATOM 643 N N . GLN A 1 82 ? 18.841 -1.997 -1.240 1.00 53.44 82 GLN A N 1
ATOM 644 C CA . GLN A 1 82 ? 17.975 -1.997 -2.426 1.00 53.44 82 GLN A CA 1
ATOM 645 C C . GLN A 1 82 ? 18.677 -1.505 -3.693 1.00 53.44 82 GLN A C 1
ATOM 647 O O . GLN A 1 82 ? 18.315 -1.904 -4.798 1.00 53.44 82 GLN A O 1
ATOM 652 N N . ARG A 1 83 ? 19.733 -0.698 -3.549 1.00 45.22 83 ARG A N 1
ATOM 653 C CA . ARG A 1 83 ? 20.617 -0.305 -4.654 1.00 45.22 83 ARG A CA 1
ATOM 654 C C . ARG A 1 83 ? 21.345 -1.507 -5.264 1.00 45.22 83 ARG A C 1
ATOM 656 O O . ARG A 1 83 ? 21.654 -1.477 -6.450 1.00 45.22 83 ARG A O 1
ATOM 663 N N . LEU A 1 84 ? 21.571 -2.566 -4.482 1.00 45.38 84 LEU A N 1
ATOM 664 C CA . LEU A 1 84 ? 22.069 -3.849 -4.984 1.00 45.38 84 LEU A CA 1
ATOM 665 C C . LEU A 1 84 ? 21.006 -4.596 -5.811 1.00 45.38 84 LEU A C 1
ATOM 667 O O . LEU A 1 84 ? 21.350 -5.180 -6.830 1.00 45.38 84 LEU A O 1
ATOM 671 N N . LEU A 1 85 ? 19.716 -4.508 -5.466 1.00 47.25 85 LEU A N 1
ATOM 672 C CA . LEU A 1 85 ? 18.632 -5.154 -6.227 1.00 47.25 85 LEU A CA 1
ATOM 673 C C . LEU A 1 85 ? 18.356 -4.492 -7.583 1.00 47.25 85 LEU A C 1
ATOM 675 O O . LEU A 1 85 ? 17.928 -5.174 -8.508 1.00 47.25 85 LEU A O 1
ATOM 679 N N . ALA A 1 86 ? 18.684 -3.207 -7.751 1.00 47.41 86 ALA A N 1
ATOM 680 C CA . ALA A 1 86 ? 18.636 -2.551 -9.061 1.00 47.41 86 ALA A CA 1
ATOM 681 C C . ALA A 1 86 ? 19.616 -3.165 -10.091 1.00 47.41 86 ALA A C 1
ATOM 683 O O . ALA A 1 86 ? 19.517 -2.860 -11.278 1.00 47.41 86 ALA A O 1
ATOM 684 N N . LEU A 1 87 ? 20.559 -4.017 -9.656 1.00 44.72 87 LEU A N 1
ATOM 685 C CA . LEU A 1 87 ? 21.569 -4.661 -10.505 1.00 44.72 87 LEU A CA 1
ATOM 686 C C . LEU A 1 87 ? 21.628 -6.193 -10.389 1.00 44.72 87 LEU A C 1
ATOM 688 O O . LEU A 1 87 ? 22.500 -6.801 -11.008 1.00 44.72 87 LEU A O 1
ATOM 692 N N . VAL A 1 88 ? 20.735 -6.845 -9.642 1.00 42.38 88 VAL A N 1
ATOM 693 C CA . VAL A 1 88 ? 20.781 -8.309 -9.488 1.00 42.38 88 VAL A CA 1
ATOM 694 C C . VAL A 1 88 ? 19.705 -8.955 -10.354 1.00 42.38 88 VAL A C 1
ATOM 696 O O . VAL A 1 88 ? 18.634 -9.308 -9.882 1.00 42.38 88 VAL A O 1
ATOM 699 N N . TYR A 1 89 ? 20.043 -9.145 -11.633 1.00 45.03 89 TYR A N 1
ATOM 700 C CA . TYR A 1 89 ? 19.671 -10.356 -12.367 1.00 45.03 89 TYR A CA 1
ATOM 701 C C . TYR A 1 89 ? 20.953 -11.048 -12.843 1.00 45.03 89 TYR A C 1
ATOM 703 O O . TYR A 1 89 ? 21.836 -10.375 -13.380 1.00 45.03 89 TYR A O 1
ATOM 711 N N . PRO A 1 90 ? 21.074 -12.379 -12.683 1.00 42.88 90 PRO A N 1
ATOM 712 C CA . PRO A 1 90 ? 22.305 -13.132 -12.949 1.00 42.88 90 PRO A CA 1
ATOM 713 C C . PRO A 1 90 ? 22.787 -13.097 -14.412 1.00 42.88 90 PRO A C 1
ATOM 715 O O . PRO A 1 90 ? 23.883 -13.570 -14.693 1.00 42.88 90 PRO A O 1
ATOM 718 N N . ASN A 1 91 ? 22.016 -12.507 -15.336 1.00 42.72 91 ASN A N 1
ATOM 719 C CA . ASN A 1 91 ? 22.252 -12.578 -16.782 1.00 42.72 91 ASN A CA 1
ATOM 720 C C . ASN A 1 91 ? 22.401 -11.213 -17.479 1.00 42.72 91 ASN A C 1
ATOM 722 O O . ASN A 1 91 ? 22.091 -11.086 -18.664 1.00 42.72 91 ASN A O 1
ATOM 726 N N . GLY A 1 92 ? 22.925 -10.211 -16.773 1.00 42.16 92 GLY A N 1
ATOM 727 C CA . GLY A 1 92 ? 23.495 -9.024 -17.407 1.00 42.16 92 GLY A CA 1
ATOM 728 C C . GLY A 1 92 ? 22.493 -7.946 -17.823 1.00 42.16 92 GLY A C 1
ATOM 729 O O . GLY A 1 92 ? 21.314 -8.170 -18.083 1.00 42.16 92 GLY A O 1
ATOM 730 N N . ILE A 1 93 ? 23.006 -6.722 -17.857 1.00 44.09 93 ILE A N 1
ATOM 731 C CA . ILE A 1 93 ? 22.303 -5.504 -18.240 1.00 44.09 93 ILE A CA 1
ATOM 732 C C . ILE A 1 93 ? 21.978 -5.590 -19.738 1.00 44.09 93 ILE A C 1
ATOM 734 O O . ILE A 1 93 ? 22.830 -5.301 -20.574 1.00 44.09 93 ILE A O 1
ATOM 738 N N . TRP A 1 94 ? 20.740 -5.931 -20.102 1.00 45.19 94 TRP A N 1
ATOM 739 C CA . TRP A 1 94 ? 20.229 -5.753 -21.472 1.00 45.19 94 TRP A CA 1
ATOM 740 C C . TRP A 1 94 ? 19.783 -4.301 -21.678 1.00 45.19 94 TRP A C 1
ATOM 742 O O . TRP A 1 94 ? 18.665 -4.003 -22.090 1.00 45.19 94 TRP A O 1
ATOM 752 N N . GLY A 1 95 ? 20.674 -3.371 -21.346 1.00 45.00 95 GLY A N 1
ATOM 753 C CA . GLY A 1 95 ? 20.540 -1.970 -21.699 1.00 45.00 95 GLY A CA 1
ATOM 754 C C . GLY A 1 95 ? 20.962 -1.801 -23.151 1.00 45.00 95 GLY A C 1
ATOM 755 O O . GLY A 1 95 ? 22.149 -1.712 -23.433 1.00 45.00 95 GLY A O 1
ATOM 756 N N . LEU A 1 96 ? 19.979 -1.757 -24.053 1.00 44.12 96 LEU A N 1
ATOM 757 C CA . LEU A 1 96 ? 20.122 -1.327 -25.449 1.00 44.12 96 LEU A CA 1
ATOM 758 C C . LEU A 1 96 ? 21.034 -2.224 -26.312 1.00 44.12 96 LEU A C 1
ATOM 760 O O . LEU A 1 96 ? 22.069 -1.796 -26.819 1.00 44.12 96 LEU A O 1
ATOM 764 N N . SER A 1 97 ? 20.595 -3.460 -26.583 1.00 38.72 97 SER A N 1
ATOM 765 C CA . SER A 1 97 ? 21.032 -4.141 -27.813 1.00 38.72 97 SER A CA 1
ATOM 766 C C . SER A 1 97 ? 20.636 -3.272 -29.014 1.00 38.72 97 SER A C 1
ATOM 768 O O . SER A 1 97 ? 19.581 -2.637 -28.977 1.00 38.72 97 SER A O 1
ATOM 770 N N . GLN A 1 98 ? 21.484 -3.233 -30.046 1.00 44.72 98 GLN A N 1
ATOM 771 C CA . GLN A 1 98 ? 21.580 -2.265 -31.158 1.00 44.72 98 GLN A CA 1
ATOM 772 C C . GLN A 1 98 ? 20.308 -2.023 -32.023 1.00 44.72 98 GLN A C 1
ATOM 774 O O . GLN A 1 98 ? 20.410 -1.484 -33.117 1.00 44.72 98 GLN A O 1
ATOM 779 N N . ASN A 1 99 ? 19.105 -2.387 -31.565 1.00 44.69 99 ASN A N 1
ATOM 780 C CA . ASN A 1 99 ? 17.832 -2.301 -32.285 1.00 44.69 99 ASN A CA 1
ATOM 781 C C . ASN A 1 99 ? 16.605 -1.950 -31.405 1.00 44.69 99 ASN A C 1
ATOM 783 O O . ASN A 1 99 ? 15.521 -2.445 -31.695 1.00 44.69 99 ASN A O 1
ATOM 787 N N . TYR A 1 100 ? 16.717 -1.155 -30.328 1.00 53.91 100 TYR A N 1
ATOM 788 C CA . TYR A 1 100 ? 15.564 -0.691 -29.505 1.00 53.91 100 TYR A CA 1
ATOM 789 C C . TYR A 1 100 ? 14.598 -1.793 -28.989 1.00 53.91 100 TYR A C 1
ATOM 791 O O . TYR A 1 100 ? 13.505 -1.497 -28.506 1.00 53.91 100 TYR A O 1
ATOM 799 N N . ARG A 1 101 ? 14.968 -3.079 -29.067 1.00 56.41 101 ARG A N 1
ATOM 800 C CA . ARG A 1 101 ? 14.115 -4.200 -28.658 1.00 56.41 101 ARG A CA 1
ATOM 801 C C . ARG A 1 101 ? 14.313 -4.468 -27.172 1.00 56.41 101 ARG A C 1
ATOM 803 O O . ARG A 1 101 ? 15.366 -4.945 -26.763 1.00 56.41 101 ARG A O 1
ATOM 810 N N . ILE A 1 102 ? 13.285 -4.157 -26.390 1.00 65.88 102 ILE A N 1
ATOM 811 C CA . ILE A 1 102 ? 13.198 -4.494 -24.967 1.00 65.88 102 ILE A CA 1
ATOM 812 C C . ILE A 1 102 ? 12.968 -6.007 -24.854 1.00 65.88 102 ILE A C 1
ATOM 814 O O . ILE A 1 102 ? 12.117 -6.557 -25.560 1.00 65.88 102 ILE A O 1
ATOM 818 N N . HIS A 1 103 ? 13.744 -6.678 -24.001 1.00 67.38 103 HIS A N 1
ATOM 819 C CA . HIS A 1 103 ? 13.583 -8.109 -23.741 1.00 67.38 103 HIS A CA 1
ATOM 820 C C . HIS A 1 103 ? 12.200 -8.377 -23.115 1.00 67.38 103 HIS A C 1
ATOM 822 O O . HIS A 1 103 ? 11.743 -7.552 -22.323 1.00 67.38 103 HIS A O 1
ATOM 828 N N . PRO A 1 104 ? 11.514 -9.487 -23.448 1.00 69.00 104 PRO A N 1
ATOM 829 C CA . PRO A 1 104 ? 10.233 -9.827 -22.824 1.00 69.00 104 PRO A CA 1
ATOM 830 C C . PRO A 1 104 ? 10.309 -9.870 -21.290 1.00 69.00 104 PRO A C 1
ATOM 832 O O . PRO A 1 104 ? 9.406 -9.355 -20.651 1.00 69.00 104 PRO A O 1
ATOM 835 N N . ASP A 1 105 ? 11.421 -10.351 -20.731 1.00 69.62 105 ASP A N 1
ATOM 836 C CA . ASP A 1 105 ? 11.624 -10.475 -19.274 1.00 69.62 105 ASP A CA 1
ATOM 837 C C . ASP A 1 105 ? 12.330 -9.259 -18.642 1.00 69.62 105 ASP A C 1
ATOM 839 O O . ASP A 1 105 ? 12.966 -9.362 -17.593 1.00 69.62 105 ASP A O 1
ATOM 843 N N . PHE A 1 106 ? 12.327 -8.108 -19.317 1.00 72.25 106 PHE A N 1
ATOM 844 C CA . PHE A 1 106 ? 12.912 -6.897 -18.750 1.00 72.25 106 PHE A CA 1
ATOM 845 C C . PHE A 1 106 ? 11.967 -6.296 -17.708 1.00 72.25 106 PHE A C 1
ATOM 847 O O . PHE A 1 106 ? 10.878 -5.864 -18.068 1.00 72.25 106 PHE A O 1
ATOM 854 N N . SER A 1 107 ? 12.429 -6.153 -16.467 1.00 73.56 107 SER A N 1
ATOM 855 C CA . SER A 1 107 ? 11.719 -5.398 -15.428 1.00 73.56 107 SER A CA 1
ATOM 856 C C . SER A 1 107 ? 12.580 -4.243 -14.926 1.00 73.56 107 SER A C 1
ATOM 858 O O . SER A 1 107 ? 13.770 -4.404 -14.651 1.00 73.56 107 SER A O 1
ATOM 860 N N . LEU A 1 108 ? 11.975 -3.061 -14.789 1.00 75.19 108 LEU A N 1
ATOM 861 C CA . LEU A 1 108 ? 12.639 -1.856 -14.285 1.00 75.19 108 LEU A CA 1
ATOM 862 C C . LEU A 1 108 ? 12.338 -1.659 -12.798 1.00 75.19 108 LEU A C 1
ATOM 864 O O . LEU A 1 108 ? 11.180 -1.670 -12.393 1.00 75.19 108 LEU A O 1
ATOM 868 N N . TRP A 1 109 ? 13.387 -1.424 -12.011 1.00 77.00 109 TRP A N 1
ATOM 869 C CA . TRP A 1 109 ? 13.323 -1.296 -10.557 1.00 77.00 109 TRP A CA 1
ATOM 870 C C . TRP A 1 109 ? 13.884 0.053 -10.114 1.00 77.00 109 TRP A C 1
ATOM 872 O O . TRP A 1 109 ? 15.026 0.394 -10.424 1.00 77.00 109 TRP A O 1
ATOM 882 N N . ILE A 1 110 ? 13.078 0.832 -9.395 1.00 79.25 110 ILE A N 1
ATOM 883 C CA . ILE A 1 110 ? 13.417 2.193 -8.971 1.00 79.25 110 ILE A CA 1
ATOM 884 C C . ILE A 1 110 ? 13.261 2.300 -7.459 1.00 79.25 110 ILE A C 1
ATOM 886 O O . ILE A 1 110 ? 12.205 2.024 -6.904 1.00 79.25 110 ILE A O 1
ATOM 890 N N . THR A 1 111 ? 14.301 2.772 -6.784 1.00 79.81 111 THR A N 1
ATOM 891 C CA . THR A 1 111 ? 14.271 3.057 -5.346 1.00 79.81 111 THR A CA 1
ATOM 892 C C . THR A 1 111 ? 14.339 4.559 -5.141 1.00 79.81 111 THR A C 1
ATOM 894 O O . THR A 1 111 ? 15.307 5.191 -5.572 1.00 79.81 111 THR A O 1
ATOM 897 N N . THR A 1 112 ? 13.342 5.144 -4.484 1.00 80.69 112 THR A N 1
ATOM 898 C CA . THR A 1 112 ? 13.297 6.592 -4.273 1.00 80.69 112 THR A CA 1
ATOM 899 C C . THR A 1 112 ? 12.744 6.960 -2.902 1.00 80.69 112 THR A C 1
ATOM 901 O O . THR A 1 112 ? 12.043 6.193 -2.240 1.00 80.69 112 THR A O 1
ATOM 904 N N . LYS A 1 113 ? 13.059 8.180 -2.470 1.00 82.12 113 LYS A N 1
ATOM 905 C CA . LYS A 1 113 ? 12.347 8.833 -1.371 1.00 82.12 113 LYS A CA 1
ATOM 906 C C . LYS A 1 113 ? 11.044 9.426 -1.907 1.00 82.12 113 LYS A C 1
ATOM 908 O O . LYS A 1 113 ? 10.952 9.773 -3.086 1.00 82.12 113 LYS A O 1
ATOM 913 N N . VAL A 1 114 ? 10.047 9.544 -1.035 1.00 82.19 114 VAL A N 1
ATOM 914 C CA . VAL A 1 114 ? 8.779 10.206 -1.367 1.00 82.19 114 VAL A CA 1
ATOM 915 C C . VAL A 1 114 ? 9.062 11.672 -1.710 1.00 82.19 114 VAL A C 1
ATOM 917 O O . VAL A 1 114 ? 9.706 12.372 -0.928 1.00 82.19 114 VAL A O 1
ATOM 920 N N . HIS A 1 115 ? 8.595 12.126 -2.875 1.00 83.31 115 HIS A N 1
ATOM 921 C CA . HIS A 1 115 ? 8.762 13.502 -3.345 1.00 83.31 115 HIS A CA 1
ATOM 922 C C . HIS A 1 115 ? 7.460 14.013 -3.986 1.00 83.31 115 HIS A C 1
ATOM 924 O O . HIS A 1 115 ? 6.865 13.276 -4.774 1.00 83.31 115 HIS A O 1
ATOM 930 N N . PRO A 1 116 ? 7.008 15.249 -3.691 1.00 86.88 116 PRO A N 1
ATOM 931 C CA . PRO A 1 116 ? 5.747 15.779 -4.219 1.00 86.88 116 PRO A CA 1
ATOM 932 C C . PRO A 1 116 ? 5.761 16.005 -5.738 1.00 86.88 116 PRO A C 1
ATOM 934 O O . PRO A 1 116 ? 4.729 15.864 -6.380 1.00 86.88 116 PRO A O 1
ATOM 937 N N . GLU A 1 117 ? 6.919 16.306 -6.328 1.00 89.69 117 GLU A N 1
ATOM 938 C CA . GLU A 1 117 ? 7.066 16.498 -7.784 1.00 89.69 117 GLU A CA 1
ATOM 939 C C . GLU A 1 117 ? 7.421 15.201 -8.525 1.00 89.69 117 GLU A C 1
ATOM 941 O O . GLU A 1 117 ? 7.884 15.229 -9.665 1.00 89.69 117 GLU A O 1
ATOM 946 N N . PHE A 1 118 ? 7.275 14.045 -7.874 1.00 84.62 118 PHE A N 1
ATOM 947 C CA . PHE A 1 118 ? 7.540 12.778 -8.541 1.00 84.62 118 PHE A CA 1
ATOM 948 C C . PHE A 1 118 ? 6.546 12.575 -9.704 1.00 84.62 118 PHE A C 1
ATOM 950 O O . PHE A 1 118 ? 5.350 12.833 -9.539 1.00 84.62 118 PHE A O 1
ATOM 957 N N . PRO A 1 119 ? 6.999 12.114 -10.884 1.00 87.38 119 PRO A N 1
ATOM 958 C CA . PRO A 1 119 ? 6.145 12.009 -12.061 1.00 87.38 119 PRO A CA 1
ATOM 959 C C . PRO A 1 119 ? 4.971 11.049 -11.833 1.00 87.38 119 PRO A C 1
ATOM 961 O O . PRO A 1 119 ? 5.141 9.834 -11.743 1.00 87.38 119 PRO A O 1
ATOM 964 N N . ILE A 1 120 ? 3.755 11.599 -11.817 1.00 88.56 120 ILE A N 1
ATOM 965 C CA . ILE A 1 120 ? 2.512 10.843 -11.593 1.00 88.56 120 ILE A CA 1
ATOM 966 C C . ILE A 1 120 ? 2.309 9.768 -12.661 1.00 88.56 120 ILE A C 1
ATOM 968 O O . ILE A 1 120 ? 1.873 8.667 -12.342 1.00 88.56 120 ILE A O 1
ATOM 972 N N . GLY A 1 121 ? 2.673 10.057 -13.915 1.00 87.62 121 GLY A N 1
ATOM 973 C CA . GLY A 1 121 ? 2.558 9.085 -15.003 1.00 87.62 121 GLY A CA 1
ATOM 974 C C . GLY A 1 121 ? 3.355 7.808 -14.735 1.00 87.62 121 GLY A C 1
ATOM 975 O O . GLY A 1 121 ? 2.891 6.721 -15.054 1.00 87.62 121 GLY A O 1
ATOM 976 N N . LEU A 1 122 ? 4.509 7.926 -14.069 1.00 84.50 122 LEU A N 1
ATOM 977 C CA . LEU A 1 122 ? 5.305 6.773 -13.664 1.00 84.50 122 LEU A CA 1
ATOM 978 C C . LEU A 1 122 ? 4.651 6.025 -12.492 1.00 84.50 122 LEU A C 1
ATOM 980 O O . LEU A 1 122 ? 4.649 4.801 -12.487 1.00 84.50 122 LEU A O 1
ATOM 984 N N . LEU A 1 123 ? 4.035 6.743 -11.545 1.00 87.50 123 LEU A N 1
ATOM 985 C CA . LEU A 1 123 ? 3.303 6.132 -10.427 1.00 87.50 123 LEU A CA 1
ATOM 986 C C . LEU A 1 123 ? 2.096 5.317 -10.892 1.00 87.50 123 LEU A C 1
ATOM 988 O O . LEU A 1 123 ? 1.853 4.235 -10.366 1.00 87.50 123 LEU A O 1
ATOM 992 N N . GLN A 1 124 ? 1.360 5.828 -11.878 1.00 90.38 124 GLN A N 1
ATOM 993 C CA . GLN A 1 124 ? 0.140 5.202 -12.394 1.00 90.38 124 GLN A CA 1
ATOM 994 C C . GLN A 1 124 ? 0.394 3.858 -13.077 1.00 90.38 124 GLN A C 1
ATOM 996 O O . GLN A 1 124 ? -0.465 2.984 -13.016 1.00 90.38 124 GLN A O 1
ATOM 1001 N N . ILE A 1 125 ? 1.553 3.697 -13.722 1.00 88.44 125 ILE A N 1
ATOM 1002 C CA . ILE A 1 125 ? 1.919 2.452 -14.414 1.00 88.44 125 ILE A CA 1
ATOM 1003 C C . ILE A 1 125 ? 2.715 1.490 -13.525 1.00 88.44 125 ILE A C 1
ATOM 1005 O O . ILE A 1 125 ? 2.883 0.324 -13.879 1.00 88.44 125 I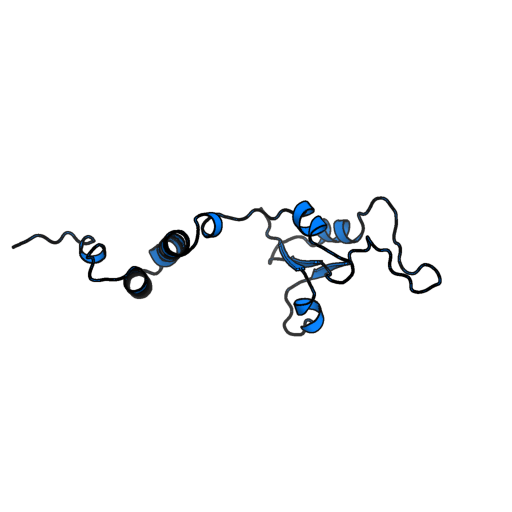LE A O 1
ATOM 1009 N N . SER A 1 126 ? 3.231 1.978 -12.396 1.00 86.31 126 SER A N 1
ATOM 1010 C CA . SER A 1 126 ? 4.139 1.222 -11.540 1.00 86.31 126 SER A CA 1
ATOM 1011 C C . SER A 1 126 ? 3.443 0.364 -10.492 1.00 86.31 126 SER A C 1
ATOM 1013 O O . SER A 1 126 ? 2.413 0.743 -9.929 1.00 86.31 126 SER A O 1
ATOM 1015 N N . ILE A 1 127 ? 4.105 -0.731 -10.126 1.00 87.94 127 ILE A N 1
ATOM 1016 C CA . ILE A 1 127 ? 3.816 -1.460 -8.894 1.00 87.94 127 ILE A CA 1
ATOM 1017 C C . ILE A 1 127 ? 4.602 -0.780 -7.769 1.00 87.94 127 ILE A C 1
ATOM 1019 O O . ILE A 1 127 ? 5.834 -0.789 -7.758 1.00 87.94 127 ILE A O 1
ATOM 1023 N N . ASN A 1 128 ? 3.892 -0.158 -6.829 1.00 89.06 128 ASN A N 1
ATOM 1024 C CA . ASN A 1 128 ? 4.501 0.576 -5.724 1.00 89.06 128 ASN A CA 1
ATOM 1025 C C . ASN A 1 128 ? 4.504 -0.250 -4.436 1.00 89.06 128 ASN A C 1
ATOM 1027 O O . ASN A 1 128 ? 3.518 -0.899 -4.095 1.00 89.06 128 ASN A O 1
ATOM 1031 N N . TYR A 1 129 ? 5.613 -0.191 -3.703 1.00 85.50 129 TYR A N 1
ATOM 1032 C CA . TYR A 1 129 ? 5.724 -0.789 -2.379 1.00 85.50 129 TYR A CA 1
ATOM 1033 C C . TYR A 1 129 ? 6.563 0.077 -1.447 1.00 85.50 129 TYR A C 1
ATOM 1035 O O . TYR A 1 129 ? 7.350 0.923 -1.872 1.00 85.50 129 TYR A O 1
ATOM 1043 N N . THR A 1 130 ? 6.369 -0.122 -0.146 1.00 83.88 130 THR A N 1
ATOM 1044 C CA . THR A 1 130 ? 7.134 0.570 0.892 1.00 83.88 130 THR A CA 1
ATOM 1045 C C . THR A 1 130 ? 7.971 -0.445 1.645 1.00 83.88 130 THR A C 1
ATOM 1047 O O . THR A 1 130 ? 7.430 -1.394 2.207 1.00 83.88 130 THR A O 1
ATOM 1050 N N . ALA A 1 131 ? 9.280 -0.222 1.697 1.00 73.25 131 ALA A N 1
ATOM 1051 C CA . ALA A 1 131 ? 10.160 -1.001 2.552 1.00 73.25 131 ALA A CA 1
ATOM 1052 C C . ALA A 1 131 ? 10.359 -0.268 3.877 1.00 73.25 131 ALA A C 1
ATOM 1054 O O . ALA A 1 131 ? 10.865 0.858 3.916 1.00 73.25 131 ALA A O 1
ATOM 1055 N N . LYS A 1 132 ? 9.944 -0.919 4.961 1.00 69.50 132 LYS A N 1
ATOM 1056 C CA . LYS A 1 132 ? 10.276 -0.518 6.327 1.00 69.50 132 LYS A CA 1
ATOM 1057 C C . LYS A 1 132 ? 11.415 -1.400 6.826 1.00 69.50 132 LYS A C 1
ATOM 1059 O O . LYS A 1 132 ? 11.556 -2.533 6.371 1.00 69.50 132 LYS A O 1
ATOM 1064 N N . ALA A 1 133 ? 12.235 -0.869 7.728 1.00 59.59 133 ALA A N 1
ATOM 1065 C CA . ALA A 1 133 ? 13.142 -1.722 8.489 1.00 59.59 133 ALA A CA 1
ATOM 1066 C C . ALA A 1 133 ? 12.309 -2.716 9.335 1.00 59.59 133 ALA A C 1
ATOM 1068 O O . ALA A 1 133 ? 11.230 -2.315 9.787 1.00 59.59 133 ALA A O 1
ATOM 1069 N N . PRO A 1 134 ? 12.754 -3.979 9.484 1.00 57.28 134 PRO A N 1
ATOM 1070 C CA . PRO A 1 134 ? 12.112 -4.951 10.369 1.00 57.28 134 PRO A CA 1
ATOM 1071 C C . PRO A 1 134 ? 12.172 -4.528 11.842 1.00 57.28 134 PRO A C 1
ATOM 1073 O O . PRO A 1 134 ? 13.104 -3.774 12.212 1.00 57.28 134 PRO A O 1
#

=== Feature glossary ===
Legend for the data blocks above and below:

— What the protein is —

The amino-acid sequence is the protein's primary structure: the linear order of residues from the N-terminus to the C-terminus, written in one-letter code. Everything else here — the 3D coordinates, the secondary structure, the domain annotations — is ultimately a consequence of this string.

Functional annotations link the protein to curated databases. InterPro entries identify conserved domains and families by matching the sequence against member-database signatures (Pfam, PROSITE, CDD, …). Gene Ontology (GO) terms describe molecular function, biological process, and cellular component in a controlled vocabulary. CATH places the structure in a hierarchical fold classification (Class/Architecture/Topology/Homologous-superfamily). The organism is the source species.

— Where its atoms are —

Atomic coordinates in PDBx/mmCIF format — the same representation the Protein Data Bank distributes. Each line of the _atom_site loop places one backbone atom in Cartesian space (units: ångströms, origin: arbitrary).

The six renders are orthographic views along the three Cartesian axes in both directions. Representation (cartoon, sticks, or surface) and color scheme (sequence-rainbow or by-chain) vary across proteins so the training set covers all the common visualization conventions.

— Local backbone conformation —

Eight-state secondary structure (DSSP): H is the canonical α-helix, G the tighter 3₁₀-helix, I the wider π-helix; E/B are β-structure, T and S are turns and bends, and '-' is everything else. DSSP derives these from the pattern of main-chain N–H···O=C hydrogen bonds, not from the sequence.

Three-state secondary structure (P-SEA) collapses the eight DSSP classes into helix (a), strand (b), and coil (c). P-SEA assigns these from Cα geometry alone — distances and angles — without requiring backbone oxygens, so it works on any Cα trace.

φ (phi) and ψ (psi) are the two rotatable backbone dihedrals per residue: φ is the C(i-1)–N–Cα–C torsion, ψ is the N–Cα–C–N(i+1) torsion, both in degrees on (−180°, 180°]. α-helical residues cluster near (−60°, −45°); β-strand residues near (−120°, +130°). A Ramachandran plot is simply a scatter of (φ, ψ) for every residue.

— Global shape and packing —

The geometric summary reports three shape descriptors. Rg (radius of gyration) measures how spread out the Cα atoms are about their centre of mass; compact globular proteins have small Rg, elongated or unfolded ones large. Cα contacts (<8 Å, |i−j|>4) count long-range residue pairs in spatial proximity — high for tightly packed folds, near zero for rods or random coil. The bounding-box extents give the protein's footprint along x, y, z in Å.

SASA measures how much of the protein is reachable by solvent. It is computed by rolling a water-sized probe over the atomic surface and summing the exposed area (Å²). Per-residue SASA distinguishes core (buried, low SASA) from surface (exposed, high SASA) residues; total SASA is a whole-molecule size measure.

Plot images: a contact map (which residues are close in 3D, as an N×N binary image), a Ramachandran scatter (backbone torsion angles, revealing secondary-structure composition at a glance), and — for AlphaFold structures — a PAE heatmap (pairwise prediction confidence).

— Structural neighborhood —

A 3Di character summarizes, for each residue, the relative orientation of the Cα frame of its nearest spatial neighbor. Because it encodes fold topology rather than chemistry, 3Di alignments detect remote structural similarity that sequence alignment misses.

The Foldseek neighbor list gives the closest experimentally determined structures in the PDB, ranked by structural alignment. TM-score near 1 means near-identical fold; near 0.3 means only rough topology match. This is how one finds what a novel AlphaFold prediction most resembles in the solved-structure universe.

— Confidence and disorder —

For AlphaFold models, the B-factor field carries pLDDT — the model's own estimate of local accuracy on a 0–100 scale. Regions with pLDDT<50 should be treated as essentially unmodeled; they often correspond to intrinsically disordered segments.

Crystallographic B-factors measure how much each atom's electron density is smeared out, in Å². They rise in mobile loops and surface residues and fall in the buried interior. In AlphaFold models this column is repurposed to hold pLDDT instead.

Predicted Aligned Error (PAE) is an AlphaFold confidence matrix: entry (i, j) is the expected error in the position of residue j, in ångströms, when the prediction is superimposed on the true structure at residue i. Low PAE within a block of residues means that block is internally rigid and well-predicted; high PAE between two blocks means their relative placement is uncertain even if each block individually is confident.